Protein AF-A0A5B8UD36-F1 (afdb_monomer_lite)

pLDDT: mean 82.66, std 18.9, range [37.44, 98.62]

Sequence (168 aa):
MKKTTILGLLILIFFSSCKKNSTLDFATSDAAKPAVPVTVSNLYAMTNGVPTVQTSLSGGGVISITLQIPAGSGRTIKQITKVALASNTTSYTVVQNSTAAYNATPINGSGTSVTFTTSLAEFTAKTGIAVTTSGTATSFLSRYFYFLITLDNGEQVIAVPVRVYVNA

Structure (mmCIF, N/CA/C/O backbone):
data_AF-A0A5B8UD36-F1
#
_entry.id   AF-A0A5B8UD36-F1
#
loop_
_atom_site.group_PDB
_atom_site.id
_atom_site.type_symbol
_atom_site.label_atom_id
_atom_site.label_alt_id
_atom_site.label_comp_id
_atom_site.label_asym_id
_atom_site.label_entity_id
_atom_site.label_seq_id
_atom_site.pdbx_PDB_ins_code
_atom_site.Cartn_x
_atom_site.Cartn_y
_atom_site.Cartn_z
_atom_site.occupancy
_atom_site.B_iso_or_equiv
_atom_site.auth_seq_id
_atom_site.auth_comp_id
_atom_site.auth_asym_id
_atom_site.auth_atom_id
_atom_site.pdbx_PDB_model_num
ATOM 1 N N . MET A 1 1 ? 32.620 -4.147 79.449 1.00 38.62 1 MET A N 1
ATOM 2 C CA . MET A 1 1 ? 31.631 -4.762 78.535 1.00 38.62 1 MET A CA 1
ATOM 3 C C . MET A 1 1 ? 30.916 -3.646 77.779 1.00 38.62 1 MET A C 1
ATOM 5 O O . MET A 1 1 ? 30.156 -2.908 78.391 1.00 38.62 1 MET A O 1
ATOM 9 N N . LYS A 1 2 ? 31.249 -3.437 76.499 1.00 37.44 2 LYS A N 1
ATOM 10 C CA . LYS A 1 2 ? 30.685 -2.373 75.648 1.00 37.44 2 LYS A CA 1
ATOM 11 C C . LYS A 1 2 ? 29.478 -2.944 74.893 1.00 37.44 2 LYS A C 1
ATOM 13 O O . LYS A 1 2 ? 29.626 -3.961 74.224 1.00 37.44 2 LYS A O 1
ATOM 18 N N . LYS A 1 3 ? 28.298 -2.338 75.052 1.00 45.53 3 LYS A N 1
ATOM 19 C CA . LYS A 1 3 ? 27.061 -2.728 74.357 1.00 45.53 3 LYS A CA 1
ATOM 20 C C . LYS A 1 3 ? 26.934 -1.897 73.079 1.00 45.53 3 LYS A C 1
ATOM 22 O O . LYS A 1 3 ? 26.823 -0.678 73.159 1.00 45.53 3 LYS A O 1
ATOM 27 N N . THR A 1 4 ? 26.986 -2.557 71.928 1.00 51.16 4 THR A N 1
ATOM 28 C CA . THR A 1 4 ? 26.781 -1.953 70.606 1.00 51.16 4 THR A CA 1
ATOM 29 C C . THR A 1 4 ? 25.311 -2.123 70.234 1.00 51.16 4 THR A C 1
ATOM 31 O O . THR A 1 4 ? 24.860 -3.250 70.041 1.00 51.16 4 THR A O 1
ATOM 34 N N . THR A 1 5 ? 24.554 -1.028 70.167 1.00 56.59 5 THR A N 1
ATOM 35 C CA . THR A 1 5 ? 23.150 -1.045 69.733 1.00 56.59 5 THR A CA 1
ATOM 36 C C . THR A 1 5 ? 23.078 -0.681 68.252 1.00 56.59 5 THR A C 1
ATOM 38 O O . THR A 1 5 ? 23.470 0.413 67.857 1.00 56.59 5 THR A O 1
ATOM 41 N N . ILE A 1 6 ? 22.589 -1.625 67.448 1.00 63.94 6 ILE A N 1
ATOM 42 C CA . ILE A 1 6 ? 22.223 -1.483 66.034 1.00 63.94 6 ILE A CA 1
ATOM 43 C C . ILE A 1 6 ? 20.801 -0.908 65.964 1.00 63.94 6 ILE A C 1
ATOM 45 O O . ILE A 1 6 ? 19.883 -1.518 66.506 1.00 63.94 6 ILE A O 1
ATOM 49 N N . LEU A 1 7 ? 20.614 0.233 65.296 1.00 53.56 7 LEU A N 1
ATOM 50 C CA . LEU A 1 7 ? 19.321 0.791 64.859 1.00 53.56 7 LEU A CA 1
ATOM 51 C C . LEU A 1 7 ? 19.645 1.956 63.903 1.00 53.56 7 LEU A C 1
ATOM 53 O O . LEU A 1 7 ? 20.468 2.789 64.251 1.00 53.56 7 LEU A O 1
ATOM 57 N N . GLY A 1 8 ? 19.128 2.131 62.696 1.00 54.66 8 GLY A N 1
ATOM 58 C CA . GLY A 1 8 ? 18.118 1.464 61.895 1.00 54.66 8 GLY A CA 1
ATOM 59 C C . GLY A 1 8 ? 18.195 2.119 60.506 1.00 54.66 8 GLY A C 1
ATOM 60 O O . GLY A 1 8 ? 18.421 3.322 60.383 1.00 54.66 8 GLY A O 1
ATOM 61 N N . LEU A 1 9 ? 18.097 1.296 59.469 1.00 56.53 9 LEU A N 1
ATOM 62 C CA . LEU A 1 9 ? 18.219 1.635 58.053 1.00 56.53 9 LEU A CA 1
ATOM 63 C C . LEU A 1 9 ? 16.986 2.430 57.578 1.00 56.53 9 LEU A C 1
ATOM 65 O O . LEU A 1 9 ? 15.883 1.888 57.576 1.00 56.53 9 LEU A O 1
ATOM 69 N N . LEU A 1 10 ? 17.167 3.688 57.156 1.00 56.09 10 LEU A N 1
ATOM 70 C CA . LEU A 1 10 ? 16.112 4.515 56.554 1.00 56.09 10 LEU A CA 1
ATOM 71 C C . LEU A 1 10 ? 16.313 4.587 55.031 1.00 56.09 10 LEU A C 1
ATOM 73 O O . LEU A 1 10 ? 17.181 5.298 54.532 1.00 56.09 10 LEU A O 1
ATOM 77 N N . ILE A 1 11 ? 15.513 3.808 54.304 1.00 56.41 11 ILE A N 1
ATOM 78 C CA . ILE A 1 11 ? 15.446 3.778 52.838 1.00 56.41 11 ILE A CA 1
ATOM 79 C C . ILE A 1 11 ? 14.452 4.854 52.376 1.00 56.41 11 ILE A C 1
ATOM 81 O O . ILE A 1 11 ? 13.263 4.768 52.674 1.00 56.41 11 ILE A O 1
ATOM 85 N N . LEU A 1 12 ? 14.931 5.853 51.629 1.00 54.31 12 LEU A N 1
ATOM 86 C CA . LEU A 1 12 ? 14.108 6.851 50.936 1.00 54.31 12 LEU A CA 1
ATOM 87 C C . LEU A 1 12 ? 14.010 6.479 49.454 1.00 54.31 12 LEU A C 1
ATOM 89 O O . LEU A 1 12 ? 14.961 6.649 48.693 1.00 54.31 12 LEU A O 1
ATOM 93 N N . ILE A 1 13 ? 12.852 5.960 49.048 1.00 55.78 13 ILE A N 1
ATOM 94 C CA . ILE A 1 13 ? 12.543 5.624 47.656 1.00 55.78 13 ILE A CA 1
ATOM 95 C C . ILE A 1 13 ? 11.843 6.833 47.028 1.00 55.78 13 ILE A C 1
ATOM 97 O O . ILE A 1 13 ? 10.660 7.072 47.264 1.00 55.78 13 ILE A O 1
ATOM 101 N N . PHE A 1 14 ? 12.570 7.615 46.233 1.00 55.75 14 PHE A N 1
ATOM 102 C CA . PHE A 1 14 ? 11.978 8.647 45.385 1.00 55.75 14 PHE A CA 1
ATOM 103 C C . PHE A 1 14 ? 11.477 7.998 44.091 1.00 55.75 14 PHE A C 1
ATOM 105 O O . PHE A 1 14 ? 12.256 7.726 43.178 1.00 55.75 14 PHE A O 1
ATOM 112 N N . PHE A 1 15 ? 10.168 7.765 43.988 1.00 48.88 15 PHE A N 1
ATOM 113 C CA . PHE A 1 15 ? 9.532 7.480 42.703 1.00 48.88 15 PHE A CA 1
ATOM 114 C C . PHE A 1 15 ? 9.457 8.778 41.889 1.00 48.88 15 PHE A C 1
ATOM 116 O O . PHE A 1 15 ? 8.491 9.535 41.977 1.00 48.88 15 PHE A O 1
ATOM 123 N N . SER A 1 16 ? 10.486 9.040 41.081 1.00 50.03 16 SER A N 1
ATOM 124 C CA . SER A 1 16 ? 10.360 9.973 39.961 1.00 50.03 16 SER A CA 1
ATOM 125 C C . SER A 1 16 ? 9.385 9.372 38.952 1.00 50.03 16 SER A C 1
ATOM 127 O O . SER A 1 16 ? 9.725 8.467 38.193 1.00 50.03 16 SER A O 1
ATOM 129 N N . SER A 1 17 ? 8.147 9.862 38.974 1.00 45.59 17 SER A N 1
ATOM 130 C CA . SER A 1 17 ? 7.154 9.620 37.932 1.00 45.59 17 SER A CA 1
ATOM 131 C C . SER A 1 17 ? 7.620 10.319 36.656 1.00 45.59 17 SER A C 1
ATOM 133 O O . SER A 1 17 ? 7.310 11.485 36.400 1.00 45.59 17 SER A O 1
ATOM 135 N N . CYS A 1 18 ? 8.429 9.617 35.863 1.00 52.72 18 CYS A N 1
ATOM 136 C CA . CYS A 1 18 ? 8.670 9.994 34.482 1.00 52.72 18 CYS A CA 1
ATOM 137 C C . CYS A 1 18 ? 7.327 9.927 33.752 1.00 52.72 18 CYS A C 1
ATOM 139 O O . CYS A 1 18 ? 6.839 8.844 33.424 1.00 52.72 18 CYS A O 1
ATOM 141 N N . LYS A 1 19 ? 6.727 11.092 33.489 1.00 45.44 19 LYS A N 1
ATOM 142 C CA . LYS A 1 19 ? 5.666 11.218 32.490 1.00 45.44 19 LYS A CA 1
ATOM 143 C C . LYS A 1 19 ? 6.232 10.676 31.179 1.00 45.44 19 LYS A C 1
ATOM 145 O O . LYS A 1 19 ? 7.117 11.293 30.590 1.00 45.44 19 LYS A O 1
ATOM 150 N N . LYS A 1 20 ? 5.769 9.497 30.753 1.00 38.59 20 LYS A N 1
ATOM 151 C CA . LYS A 1 20 ? 6.129 8.937 29.452 1.00 38.59 20 LYS A CA 1
ATOM 152 C C . LYS A 1 20 ? 5.546 9.874 28.399 1.00 38.59 20 LYS A C 1
ATOM 154 O O . LYS A 1 20 ? 4.331 9.968 28.246 1.00 38.59 20 LYS A O 1
ATOM 159 N N . ASN A 1 21 ? 6.435 10.626 27.762 1.00 40.25 21 ASN A N 1
ATOM 160 C CA . ASN A 1 21 ? 6.119 11.512 26.661 1.00 40.25 21 ASN A CA 1
ATOM 161 C C . ASN A 1 21 ? 5.443 10.681 25.562 1.00 40.25 21 ASN A C 1
ATOM 163 O O . ASN A 1 21 ? 5.974 9.653 25.139 1.00 40.25 21 ASN A O 1
ATOM 167 N N . SER A 1 22 ? 4.240 11.081 25.164 1.00 43.09 22 SER A N 1
ATOM 168 C CA . SER A 1 22 ? 3.398 10.404 24.179 1.00 43.09 22 SER A CA 1
ATOM 169 C C . SER A 1 22 ? 3.874 10.704 22.760 1.00 43.09 22 SER A C 1
ATOM 171 O O . SER A 1 22 ? 3.130 11.232 21.935 1.00 43.09 22 SER A O 1
ATOM 173 N N . THR A 1 23 ? 5.123 10.364 22.477 1.00 42.09 23 THR A N 1
ATOM 174 C CA . THR A 1 23 ? 5.680 10.403 21.129 1.00 42.09 23 THR A CA 1
ATOM 175 C C . THR A 1 23 ? 6.193 9.010 20.823 1.00 42.09 23 THR A C 1
ATOM 177 O O . THR A 1 23 ? 7.374 8.733 20.951 1.00 42.09 23 THR A O 1
ATOM 180 N N . LEU A 1 24 ? 5.231 8.123 20.544 1.00 48.06 24 LEU A N 1
ATOM 181 C CA . LEU A 1 24 ? 5.341 6.883 19.769 1.00 48.06 24 LEU A CA 1
ATOM 182 C C . LEU A 1 24 ? 6.783 6.416 19.500 1.00 48.06 24 LEU A C 1
ATOM 184 O O . LEU A 1 24 ? 7.299 6.530 18.389 1.00 48.06 24 LEU A O 1
ATOM 188 N N . ASP A 1 25 ? 7.413 5.881 20.544 1.00 39.31 25 ASP A N 1
ATOM 189 C CA . ASP A 1 25 ? 8.773 5.359 20.503 1.00 39.31 25 ASP A CA 1
ATOM 190 C C . ASP A 1 25 ? 8.704 3.881 20.101 1.00 39.31 25 ASP A C 1
ATOM 192 O O . ASP A 1 25 ? 8.606 2.967 20.925 1.00 39.31 25 ASP A O 1
ATOM 196 N N . PHE A 1 26 ? 8.630 3.647 18.793 1.00 55.16 26 PHE A N 1
ATOM 197 C CA . PHE A 1 26 ? 8.621 2.310 18.208 1.00 55.16 26 PHE A CA 1
ATOM 198 C C . PHE A 1 26 ? 10.056 1.804 18.037 1.00 55.16 26 PHE A C 1
ATOM 200 O O . PHE A 1 26 ? 10.563 1.680 16.923 1.00 55.16 26 PHE A O 1
ATOM 207 N N . ALA A 1 27 ? 10.702 1.481 19.157 1.00 45.62 27 ALA A N 1
ATOM 208 C CA . ALA A 1 27 ? 11.918 0.680 19.180 1.00 45.62 27 ALA A CA 1
ATOM 209 C C . ALA A 1 27 ? 11.864 -0.333 20.341 1.00 45.62 27 ALA A C 1
ATOM 211 O O . ALA A 1 27 ? 11.925 0.004 21.521 1.00 45.62 27 ALA A O 1
ATOM 212 N N . THR A 1 28 ? 11.734 -1.612 19.976 1.00 45.16 28 THR A N 1
ATOM 213 C CA . THR A 1 28 ? 12.176 -2.787 20.757 1.00 45.16 28 THR A CA 1
ATOM 214 C C . THR A 1 28 ? 11.559 -3.061 22.138 1.00 45.16 28 THR A C 1
ATOM 216 O O . THR A 1 28 ? 12.216 -3.644 22.995 1.00 45.16 28 THR A O 1
ATOM 219 N N . SER A 1 29 ? 10.281 -2.756 22.368 1.00 40.91 29 SER A N 1
ATOM 220 C CA . SER A 1 29 ? 9.527 -3.394 23.463 1.00 40.91 29 SER A CA 1
ATOM 221 C C . SER A 1 29 ? 8.085 -3.658 23.034 1.00 40.91 29 SER A C 1
ATOM 223 O O . SER A 1 29 ? 7.504 -2.855 22.307 1.00 40.91 29 SER A O 1
ATOM 225 N N . ASP A 1 30 ? 7.491 -4.777 23.461 1.00 41.56 30 ASP A N 1
ATOM 226 C CA . ASP A 1 30 ? 6.111 -5.187 23.125 1.00 41.56 30 ASP A CA 1
ATOM 227 C C . ASP A 1 30 ? 5.029 -4.127 23.439 1.00 41.56 30 ASP A C 1
ATOM 229 O O . ASP A 1 30 ? 3.893 -4.249 22.989 1.00 41.56 30 ASP A O 1
ATOM 233 N N . ALA A 1 31 ? 5.384 -3.048 24.143 1.00 42.12 31 ALA A N 1
ATOM 234 C CA . ALA A 1 31 ? 4.553 -1.871 24.388 1.00 42.12 31 ALA A CA 1
ATOM 235 C C . ALA A 1 31 ? 4.299 -0.996 23.143 1.00 42.12 31 ALA A C 1
ATOM 237 O O . ALA A 1 31 ? 3.455 -0.105 23.190 1.00 42.12 31 ALA A O 1
ATOM 238 N N . ALA A 1 32 ? 5.024 -1.225 22.049 1.00 52.44 32 ALA A N 1
ATOM 239 C CA . ALA A 1 32 ? 4.920 -0.456 20.816 1.00 52.44 32 ALA A CA 1
ATOM 240 C C . ALA A 1 32 ? 4.458 -1.351 19.654 1.00 52.44 32 ALA A C 1
ATOM 242 O O . ALA A 1 32 ? 4.988 -1.297 18.553 1.00 52.44 32 ALA A O 1
ATOM 243 N N . LYS A 1 33 ? 3.492 -2.243 19.869 1.00 59.44 33 LYS A N 1
ATOM 244 C CA . LYS A 1 33 ? 2.760 -2.858 18.751 1.00 59.44 33 LYS A CA 1
ATOM 245 C C . LYS A 1 33 ? 1.419 -2.141 18.633 1.00 59.44 33 LYS A C 1
ATOM 247 O O . LYS A 1 33 ? 0.776 -1.939 19.662 1.00 59.44 33 LYS A O 1
ATOM 252 N N . PRO A 1 34 ? 1.002 -1.707 17.430 1.00 67.31 34 PRO A N 1
ATOM 253 C CA . PRO A 1 34 ? -0.321 -1.121 17.274 1.00 67.31 34 PRO A CA 1
ATOM 254 C C . PRO A 1 34 ? -1.369 -2.120 17.772 1.00 67.31 34 PRO A C 1
ATOM 256 O O . PRO A 1 34 ? -1.269 -3.314 17.484 1.00 67.31 34 PRO A O 1
ATOM 259 N N . ALA A 1 35 ? -2.356 -1.632 18.528 1.00 80.19 35 ALA A N 1
ATOM 260 C CA . ALA A 1 35 ? -3.398 -2.477 19.114 1.00 80.19 35 ALA A CA 1
ATOM 261 C C . ALA A 1 35 ? -4.156 -3.272 18.038 1.00 80.19 35 ALA A C 1
ATOM 263 O O . ALA A 1 35 ? -4.580 -4.403 18.269 1.00 80.19 35 ALA A O 1
ATOM 264 N N . VAL A 1 36 ? -4.267 -2.694 16.839 1.00 87.62 36 VAL A N 1
ATOM 265 C CA . VAL A 1 36 ? -4.776 -3.362 15.645 1.00 87.62 36 VAL A CA 1
ATOM 266 C C . VAL A 1 36 ? -3.631 -3.551 14.647 1.00 87.62 36 VAL A C 1
ATOM 268 O O . VAL A 1 36 ? -3.194 -2.573 14.032 1.00 87.62 36 VAL A O 1
ATOM 271 N N . PRO A 1 37 ? -3.127 -4.784 14.453 1.00 91.00 37 PRO A N 1
ATOM 272 C CA . PRO A 1 37 ? -2.105 -5.045 13.452 1.00 91.00 37 PRO A CA 1
ATOM 273 C C . PRO A 1 37 ? -2.690 -4.908 12.044 1.00 91.00 37 PRO A C 1
ATOM 275 O O . PRO A 1 37 ? -3.784 -5.395 11.761 1.00 91.00 37 PRO A O 1
ATOM 278 N N . VAL A 1 38 ? -1.926 -4.288 11.147 1.00 93.88 38 VAL A N 1
ATOM 279 C CA . VAL A 1 38 ? -2.244 -4.192 9.717 1.00 93.88 38 VAL A CA 1
ATOM 280 C C . VAL A 1 38 ? -1.356 -5.163 8.949 1.00 93.88 38 VAL A C 1
ATOM 282 O O . VAL A 1 38 ? -0.139 -5.187 9.138 1.00 93.88 38 VAL A O 1
ATOM 285 N N . THR A 1 39 ? -1.963 -5.939 8.058 1.00 95.06 39 THR A N 1
ATOM 286 C CA . THR A 1 39 ? -1.304 -6.943 7.212 1.00 95.06 39 THR A CA 1
ATOM 287 C C . THR A 1 39 ? -1.558 -6.665 5.732 1.00 95.06 39 THR A C 1
ATOM 289 O O . THR A 1 39 ? -2.423 -5.859 5.395 1.00 95.06 39 THR A O 1
ATOM 292 N N . VAL A 1 40 ? -0.801 -7.319 4.848 1.00 97.31 40 VAL A N 1
ATOM 293 C CA . VAL A 1 40 ? -1.011 -7.274 3.392 1.00 97.31 40 VAL A CA 1
ATOM 294 C C . VAL A 1 40 ? -1.721 -8.556 2.974 1.00 97.31 40 VAL A C 1
ATOM 296 O O . VAL A 1 40 ? -1.176 -9.638 3.185 1.00 97.31 40 VAL A O 1
ATOM 299 N N . SER A 1 41 ? -2.922 -8.453 2.405 1.00 96.75 41 SER A N 1
ATOM 300 C CA . SER A 1 41 ? -3.743 -9.631 2.082 1.00 96.75 41 SER A CA 1
ATOM 301 C C . SER A 1 41 ? -3.461 -10.205 0.693 1.00 96.75 41 SER A C 1
ATOM 303 O O . SER A 1 41 ? -3.549 -11.415 0.504 1.00 96.75 41 SER A O 1
ATOM 305 N N . ASN A 1 42 ? -3.044 -9.377 -0.268 1.00 96.50 42 ASN A N 1
ATOM 306 C CA . ASN A 1 42 ? -2.619 -9.809 -1.602 1.00 96.50 42 ASN A CA 1
ATOM 307 C C . ASN A 1 42 ? -1.111 -10.121 -1.652 1.00 96.50 42 ASN A C 1
ATOM 309 O O . ASN A 1 42 ? -0.380 -9.675 -2.540 1.00 96.50 42 ASN A O 1
ATOM 313 N N . LEU A 1 43 ? -0.640 -10.858 -0.647 1.00 96.19 43 LEU A N 1
ATOM 314 C CA . LEU A 1 43 ? 0.765 -11.193 -0.466 1.00 96.19 43 LEU A CA 1
ATOM 315 C C . LEU A 1 43 ? 1.256 -12.125 -1.583 1.00 96.19 43 LEU A C 1
ATOM 317 O O . LEU A 1 43 ? 0.721 -13.214 -1.769 1.00 96.19 43 LEU A O 1
ATOM 321 N N . TYR A 1 44 ? 2.320 -11.718 -2.274 1.00 95.06 44 TYR A N 1
ATOM 322 C CA . TYR A 1 44 ? 3.057 -12.577 -3.199 1.00 95.06 44 TYR A CA 1
ATOM 323 C C . TYR A 1 44 ? 4.135 -13.386 -2.463 1.00 95.06 44 TYR A C 1
ATOM 325 O O . TYR A 1 44 ? 4.221 -14.599 -2.621 1.00 95.06 44 TYR A O 1
ATOM 333 N N . ALA A 1 45 ? 4.949 -12.723 -1.632 1.00 94.81 45 ALA A N 1
ATOM 334 C CA . ALA A 1 45 ? 6.013 -13.368 -0.859 1.00 94.81 45 ALA A CA 1
ATOM 335 C C . ALA A 1 45 ? 6.450 -12.523 0.349 1.00 94.81 45 ALA A C 1
ATOM 337 O O . ALA A 1 45 ? 6.204 -11.319 0.404 1.00 94.81 45 ALA A O 1
ATOM 338 N N . MET A 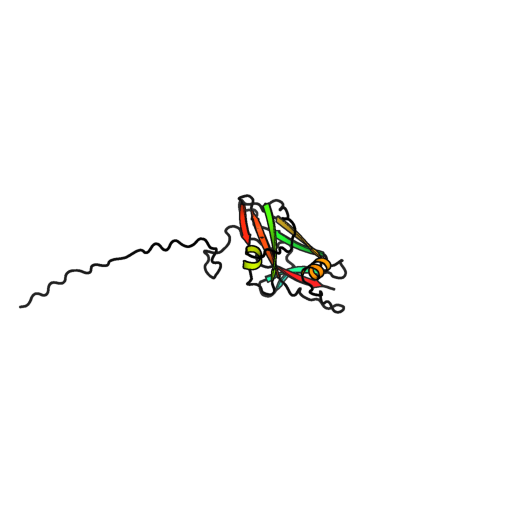1 46 ? 7.175 -13.135 1.288 1.00 94.94 46 MET A N 1
ATOM 339 C CA . MET A 1 46 ? 7.934 -12.422 2.324 1.00 94.94 46 MET A CA 1
ATOM 340 C C . MET A 1 46 ? 9.408 -12.348 1.913 1.00 94.94 46 MET A C 1
ATOM 342 O O . MET A 1 46 ? 10.159 -13.303 2.099 1.00 94.94 46 MET A O 1
ATOM 346 N N . THR A 1 47 ? 9.844 -11.215 1.364 1.00 90.56 47 THR A N 1
ATOM 347 C CA . THR A 1 47 ? 11.234 -11.029 0.916 1.00 90.56 47 THR A CA 1
ATOM 348 C C . THR A 1 47 ? 12.037 -10.375 2.030 1.00 90.56 47 THR A C 1
ATOM 350 O O . THR A 1 47 ? 11.797 -9.212 2.350 1.00 90.56 47 THR A O 1
ATOM 353 N N . ASN A 1 48 ? 12.989 -11.097 2.629 1.00 88.06 48 ASN A N 1
ATOM 354 C CA . ASN A 1 48 ? 13.787 -10.618 3.770 1.00 88.06 48 ASN A CA 1
ATOM 355 C C . ASN A 1 48 ? 12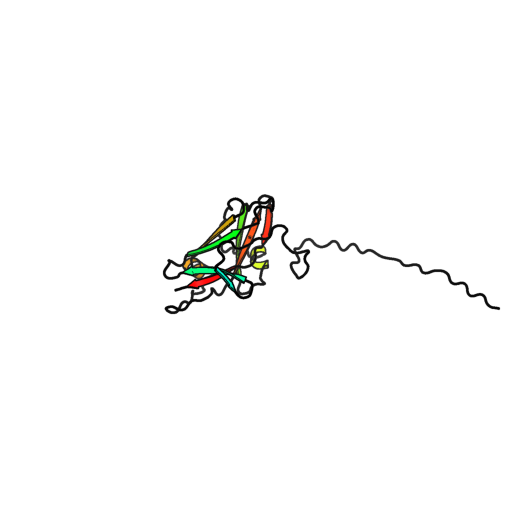.919 -10.109 4.940 1.00 88.06 48 ASN A C 1
ATOM 357 O O . ASN A 1 48 ? 13.209 -9.076 5.538 1.00 88.06 48 ASN A O 1
ATOM 361 N N . GLY A 1 49 ? 11.814 -10.805 5.229 1.00 89.12 49 GLY A N 1
ATOM 362 C CA . GLY A 1 49 ? 10.877 -10.417 6.289 1.00 89.12 49 GLY A CA 1
ATOM 363 C C . GLY A 1 49 ? 9.948 -9.248 5.939 1.00 89.12 49 GLY A C 1
ATOM 364 O O . GLY A 1 49 ? 9.205 -8.796 6.806 1.00 89.12 49 GLY A O 1
ATOM 365 N N . VAL A 1 50 ? 9.949 -8.771 4.688 1.00 93.38 50 VAL A N 1
ATOM 366 C CA . VAL A 1 50 ? 9.085 -7.678 4.215 1.00 93.38 50 VAL A CA 1
ATOM 367 C C . VAL A 1 50 ? 7.984 -8.231 3.304 1.00 93.38 50 VAL A C 1
ATOM 369 O O . VAL A 1 50 ? 8.304 -8.946 2.343 1.00 93.38 50 VAL A O 1
ATOM 372 N N . PRO A 1 51 ? 6.702 -7.897 3.540 1.00 96.75 51 PRO A N 1
ATOM 373 C CA . PRO A 1 51 ? 5.628 -8.310 2.650 1.00 96.75 51 PRO A CA 1
ATOM 374 C C . PRO A 1 51 ? 5.836 -7.718 1.259 1.00 96.75 51 PRO A C 1
ATOM 376 O O . PRO A 1 51 ? 6.104 -6.528 1.086 1.00 96.75 51 PRO A O 1
ATOM 379 N N . THR A 1 52 ? 5.744 -8.581 0.260 1.00 97.12 52 THR A N 1
ATOM 380 C CA . THR A 1 52 ? 5.971 -8.258 -1.144 1.00 97.12 52 THR A CA 1
ATOM 381 C C . THR A 1 52 ? 4.694 -8.522 -1.922 1.00 97.12 52 THR A C 1
ATOM 383 O O . THR A 1 52 ? 4.121 -9.602 -1.792 1.00 97.12 52 THR A O 1
ATOM 386 N N . VAL A 1 53 ? 4.279 -7.564 -2.746 1.00 97.62 53 VAL A N 1
ATOM 387 C CA . VAL A 1 53 ? 3.239 -7.744 -3.770 1.00 97.62 53 VAL A CA 1
ATOM 388 C C . VAL A 1 53 ? 3.878 -7.829 -5.153 1.00 97.62 53 VAL A C 1
ATOM 390 O O . VAL A 1 53 ? 5.019 -7.396 -5.340 1.00 97.62 53 VAL A O 1
ATOM 393 N N . GLN A 1 54 ? 3.144 -8.356 -6.127 1.00 95.56 54 GLN A N 1
ATOM 394 C CA . GLN A 1 54 ? 3.608 -8.490 -7.504 1.00 95.56 54 GLN A CA 1
ATOM 395 C C . GLN A 1 54 ? 2.851 -7.554 -8.453 1.00 95.56 54 GLN A C 1
ATOM 397 O O . GLN A 1 54 ? 1.653 -7.325 -8.299 1.00 95.56 54 GLN A O 1
ATOM 402 N N . THR A 1 55 ? 3.560 -7.042 -9.456 1.00 94.81 55 THR A N 1
ATOM 403 C CA . THR A 1 55 ? 3.009 -6.371 -10.639 1.00 94.81 55 THR A CA 1
ATOM 404 C C . THR A 1 55 ? 3.739 -6.854 -11.890 1.00 94.81 55 THR A C 1
ATOM 406 O O . THR A 1 55 ? 4.893 -7.268 -11.798 1.00 94.81 55 THR A O 1
ATOM 409 N N . SER A 1 56 ? 3.091 -6.763 -13.051 1.00 91.06 56 SER A N 1
ATOM 410 C CA . SER A 1 56 ? 3.648 -7.170 -14.342 1.00 91.06 56 SER A CA 1
ATOM 411 C C . SER A 1 56 ? 3.802 -5.978 -15.274 1.00 91.06 56 SER A C 1
ATOM 413 O O . SER A 1 56 ? 2.860 -5.199 -15.440 1.00 91.06 56 SER A O 1
ATOM 415 N N . LEU A 1 57 ? 4.962 -5.865 -15.921 1.00 87.88 57 LEU A N 1
ATOM 416 C CA . LEU A 1 57 ? 5.202 -4.865 -16.954 1.00 87.88 57 LEU A CA 1
ATOM 417 C C . LEU A 1 57 ? 4.332 -5.127 -18.192 1.00 87.88 57 LEU A C 1
ATOM 419 O O . LEU A 1 57 ? 3.621 -4.222 -18.631 1.00 87.88 57 LEU A O 1
ATOM 423 N N . SER A 1 58 ? 4.332 -6.359 -18.713 1.00 86.25 58 SER A N 1
ATOM 424 C CA . SER A 1 58 ? 3.471 -6.766 -19.836 1.00 86.25 58 SER A CA 1
ATOM 425 C C . SER A 1 58 ? 1.974 -6.667 -19.519 1.00 86.25 58 SER A C 1
ATOM 427 O O . SER A 1 58 ? 1.175 -6.380 -20.408 1.00 86.25 58 SER A O 1
ATOM 429 N N . GLY A 1 59 ? 1.595 -6.814 -18.248 1.00 84.62 59 GLY A N 1
ATOM 430 C CA . GLY A 1 59 ? 0.230 -6.616 -17.751 1.00 84.62 59 GLY A CA 1
ATOM 431 C C . GLY A 1 59 ? -0.196 -5.154 -17.547 1.00 84.62 59 GLY A C 1
ATOM 432 O O . GLY A 1 59 ? -1.207 -4.909 -16.892 1.00 84.62 59 GLY A O 1
ATOM 433 N N . GLY A 1 60 ? 0.563 -4.173 -18.047 1.00 86.50 60 GLY A N 1
ATOM 434 C CA . GLY A 1 60 ? 0.230 -2.745 -17.944 1.00 86.50 60 GLY A CA 1
ATOM 435 C C . GLY A 1 60 ? 0.764 -2.041 -16.691 1.00 86.50 60 GLY A C 1
ATOM 436 O O . GLY A 1 60 ? 0.484 -0.861 -16.484 1.00 86.50 60 GLY A O 1
ATOM 437 N N . GLY A 1 61 ? 1.546 -2.728 -15.854 1.00 92.38 61 GLY A N 1
ATOM 438 C CA . GLY A 1 61 ? 2.291 -2.118 -14.751 1.00 92.38 61 GLY A CA 1
ATOM 439 C C . GLY A 1 61 ? 1.434 -1.593 -13.602 1.00 92.38 61 GLY A C 1
ATOM 440 O O . GLY A 1 61 ? 1.869 -0.687 -12.891 1.00 92.38 61 GLY A O 1
ATOM 441 N N . VAL A 1 62 ? 0.216 -2.107 -13.423 1.00 96.75 62 VAL A N 1
ATOM 442 C CA . VAL A 1 62 ? -0.657 -1.721 -12.305 1.00 96.75 62 VAL A CA 1
ATOM 443 C C . VAL A 1 62 ? -0.144 -2.347 -11.011 1.00 96.75 62 VAL A C 1
ATOM 445 O O . VAL A 1 62 ? 0.038 -3.561 -10.919 1.00 96.75 62 VAL A O 1
ATOM 448 N N . ILE A 1 63 ? 0.072 -1.519 -9.995 1.00 97.81 63 ILE A N 1
ATOM 449 C CA . ILE A 1 63 ? 0.473 -1.940 -8.653 1.00 97.81 63 ILE A CA 1
ATOM 450 C C . ILE A 1 63 ? -0.759 -1.864 -7.760 1.00 97.81 63 ILE A C 1
ATOM 452 O O . ILE A 1 63 ? -1.347 -0.793 -7.611 1.00 97.81 63 ILE A O 1
ATOM 456 N N . SER A 1 64 ? -1.109 -2.984 -7.132 1.00 98.06 64 SER A N 1
ATOM 457 C CA . SER A 1 64 ? -2.181 -3.060 -6.141 1.00 98.06 64 SER A CA 1
ATOM 458 C C . SER A 1 64 ? -1.627 -3.565 -4.813 1.00 98.06 64 SER A C 1
ATOM 460 O O . SER A 1 64 ? -0.924 -4.577 -4.769 1.00 98.06 64 SER A O 1
ATOM 462 N N . ILE A 1 65 ? -1.919 -2.852 -3.728 1.00 98.62 65 ILE A N 1
ATOM 463 C CA . ILE A 1 65 ? -1.544 -3.226 -2.362 1.00 98.62 65 ILE A CA 1
ATOM 464 C C . ILE A 1 65 ? -2.811 -3.199 -1.515 1.00 98.62 65 ILE A C 1
ATOM 466 O O . ILE A 1 65 ? -3.370 -2.128 -1.262 1.00 98.62 65 ILE A O 1
ATOM 470 N N . THR A 1 66 ? -3.254 -4.369 -1.067 1.00 98.44 66 THR A N 1
ATOM 471 C CA . THR A 1 66 ? -4.434 -4.515 -0.215 1.00 98.44 66 THR A CA 1
ATOM 472 C C . THR A 1 66 ? -4.000 -4.700 1.230 1.00 98.44 66 THR A C 1
ATOM 474 O O . THR A 1 66 ? -3.350 -5.684 1.586 1.00 98.44 66 THR A O 1
ATOM 477 N N . LEU A 1 67 ? -4.361 -3.730 2.064 1.00 98.12 67 LEU A N 1
ATOM 478 C CA . LEU A 1 67 ? -4.104 -3.718 3.497 1.00 98.12 67 LEU A CA 1
ATOM 479 C C . LEU A 1 67 ? -5.345 -4.215 4.233 1.00 98.12 67 LEU A C 1
ATOM 481 O O . LEU A 1 67 ? -6.464 -3.830 3.893 1.00 98.12 67 LEU A O 1
ATOM 485 N N . GLN A 1 68 ? -5.145 -5.036 5.258 1.00 97.25 68 GLN A N 1
ATOM 486 C CA . GLN A 1 68 ? -6.226 -5.645 6.022 1.00 97.25 68 GLN A CA 1
ATOM 487 C C . GLN A 1 68 ? -5.922 -5.669 7.520 1.00 97.25 68 GLN A C 1
ATOM 489 O O . GLN A 1 68 ? -4.793 -5.950 7.934 1.00 97.25 68 GLN A O 1
ATOM 494 N N . ILE A 1 69 ? -6.955 -5.427 8.327 1.00 96.12 69 ILE A N 1
ATOM 495 C CA . ILE A 1 69 ? -6.950 -5.652 9.778 1.00 96.12 69 ILE A CA 1
ATOM 496 C C . ILE A 1 69 ? -7.779 -6.899 10.139 1.00 96.12 69 ILE A C 1
ATOM 498 O O . ILE A 1 69 ? -8.683 -7.276 9.386 1.00 96.12 69 ILE A O 1
ATOM 502 N N . PRO A 1 70 ? -7.516 -7.563 11.281 1.00 95.12 70 PRO A N 1
ATOM 503 C CA . PRO A 1 70 ? -8.286 -8.732 11.699 1.00 95.12 70 PRO A CA 1
ATOM 504 C C . PRO A 1 70 ? -9.782 -8.425 11.848 1.00 95.12 70 PRO A C 1
ATOM 506 O O . PRO A 1 70 ? -10.155 -7.430 12.471 1.00 95.12 70 PRO A O 1
ATOM 509 N N . ALA A 1 71 ? -10.645 -9.322 11.360 1.00 91.50 71 ALA A N 1
ATOM 510 C CA . ALA A 1 71 ? -12.101 -9.192 11.497 1.00 91.50 71 ALA A CA 1
ATOM 511 C C . ALA A 1 71 ? -12.562 -9.123 12.966 1.00 91.50 71 ALA A C 1
ATOM 513 O O . ALA A 1 71 ? -13.494 -8.397 13.292 1.00 91.50 71 ALA A O 1
ATOM 514 N N . GLY A 1 72 ? -11.864 -9.825 13.865 1.00 91.44 72 GLY A N 1
ATOM 515 C CA . GLY A 1 72 ? -12.125 -9.813 15.308 1.00 91.44 72 GLY A CA 1
ATOM 516 C C . GLY A 1 72 ? -11.531 -8.622 16.070 1.00 91.44 72 GLY A C 1
ATOM 517 O O . GLY A 1 72 ? -11.598 -8.612 17.293 1.00 91.44 72 GLY A O 1
ATOM 518 N N . SER A 1 73 ? -10.933 -7.634 15.392 1.00 91.94 73 SER A N 1
ATOM 519 C CA . SER A 1 73 ? -10.323 -6.471 16.062 1.00 91.94 73 SER A CA 1
ATOM 520 C C . SER A 1 73 ? -11.341 -5.499 16.671 1.00 91.94 73 SER A C 1
ATOM 522 O O . SER A 1 73 ? -10.963 -4.632 17.455 1.00 91.94 73 SER A O 1
ATOM 524 N N . GLY A 1 74 ? -12.620 -5.604 16.288 1.00 93.88 74 GLY A N 1
ATOM 525 C CA . GLY A 1 74 ? -13.659 -4.642 16.669 1.00 93.88 74 GLY A CA 1
ATOM 526 C C . GLY A 1 74 ? -13.489 -3.261 16.022 1.00 93.88 74 GLY A C 1
ATOM 527 O O . GLY A 1 74 ? -14.114 -2.303 16.470 1.00 93.88 74 GLY A O 1
ATOM 528 N N . ARG A 1 75 ? -12.633 -3.148 14.997 1.00 96.00 75 ARG A N 1
ATOM 529 C CA . ARG A 1 75 ? -12.353 -1.915 14.253 1.00 96.00 75 ARG A CA 1
ATOM 530 C C . ARG A 1 75 ? -12.571 -2.115 12.762 1.00 96.00 75 ARG A C 1
ATOM 532 O O . ARG A 1 75 ? -12.442 -3.224 12.243 1.00 96.00 75 ARG A O 1
ATOM 539 N N . THR A 1 76 ? -12.830 -1.013 12.071 1.00 97.56 76 THR A N 1
ATOM 540 C CA . THR A 1 76 ? -12.808 -0.928 10.607 1.00 97.56 76 THR A CA 1
ATOM 541 C C . THR A 1 76 ? -11.769 0.088 10.135 1.00 97.56 76 THR A C 1
ATOM 543 O O . THR A 1 76 ? -11.374 1.001 10.866 1.00 97.56 76 THR A O 1
ATOM 546 N N . ILE A 1 77 ? -11.289 -0.086 8.906 1.00 97.69 77 ILE A N 1
ATOM 547 C CA . ILE A 1 77 ? -10.410 0.871 8.246 1.00 97.69 77 ILE A CA 1
ATOM 548 C C . ILE A 1 77 ? -11.281 1.977 7.660 1.00 97.69 77 ILE A C 1
ATOM 550 O O . ILE A 1 77 ? -12.051 1.742 6.730 1.00 97.69 77 ILE A O 1
ATOM 554 N N . LYS A 1 78 ? -11.114 3.202 8.162 1.00 97.62 78 LYS A N 1
ATOM 555 C CA . LYS A 1 78 ? -11.761 4.376 7.577 1.00 97.62 78 LYS A CA 1
ATOM 556 C C . LYS A 1 78 ? -11.104 4.741 6.252 1.00 97.62 78 LYS A C 1
ATOM 558 O O . LYS A 1 78 ? -11.797 4.922 5.256 1.00 97.62 78 LYS A O 1
ATOM 563 N N . GLN A 1 79 ? -9.775 4.861 6.238 1.00 97.44 79 GLN A N 1
ATOM 564 C CA . GLN A 1 79 ? -9.025 5.274 5.050 1.00 97.44 79 GLN A CA 1
ATOM 565 C C . GLN A 1 79 ? -7.519 5.002 5.165 1.00 97.44 79 GLN A C 1
ATOM 567 O O . GLN A 1 79 ? -6.959 4.978 6.262 1.00 97.44 79 GLN A O 1
ATOM 572 N N . ILE A 1 80 ? -6.838 4.922 4.021 1.00 97.50 80 ILE A N 1
ATOM 573 C CA . ILE A 1 80 ? -5.411 5.241 3.920 1.00 97.50 80 ILE A CA 1
ATOM 574 C C . ILE A 1 80 ? -5.298 6.762 3.881 1.00 97.50 80 ILE A C 1
ATOM 576 O O . ILE A 1 80 ? -5.703 7.406 2.914 1.00 97.50 80 ILE A O 1
ATOM 580 N N . THR A 1 81 ? -4.741 7.337 4.938 1.00 95.56 81 THR A N 1
ATOM 581 C CA . THR A 1 81 ? -4.553 8.784 5.063 1.00 95.56 81 THR A 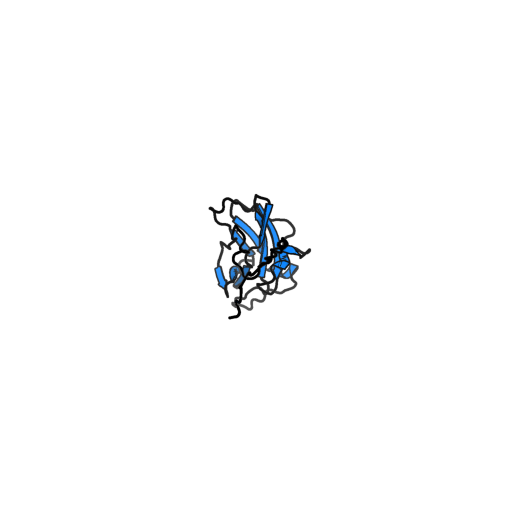CA 1
ATOM 582 C C . THR A 1 81 ? -3.336 9.246 4.279 1.00 95.56 81 THR A C 1
ATOM 584 O O . THR A 1 81 ? -3.398 10.265 3.591 1.00 95.56 81 THR A O 1
ATOM 587 N N . LYS A 1 82 ? -2.235 8.490 4.341 1.00 95.31 82 LYS A N 1
ATOM 588 C CA . LYS A 1 82 ? -1.008 8.836 3.625 1.00 95.31 82 LYS A CA 1
ATOM 589 C C . LYS A 1 82 ? -0.271 7.603 3.127 1.00 95.31 82 LYS A C 1
ATOM 591 O O . LYS A 1 82 ? -0.148 6.613 3.842 1.00 95.31 82 LYS A O 1
ATOM 596 N N . VAL A 1 83 ? 0.274 7.722 1.928 1.00 96.31 83 VAL A N 1
ATOM 597 C CA . VAL A 1 83 ? 1.229 6.811 1.312 1.00 96.31 83 VAL A CA 1
ATOM 598 C C . VAL A 1 83 ? 2.533 7.571 1.131 1.00 96.31 83 VAL A C 1
ATOM 600 O O . VAL A 1 83 ? 2.528 8.714 0.676 1.00 96.31 83 VAL A O 1
ATOM 603 N N . ALA A 1 84 ? 3.653 6.959 1.481 1.00 95.06 84 ALA A N 1
ATOM 604 C CA . ALA A 1 84 ? 4.974 7.528 1.242 1.00 95.06 84 ALA A CA 1
ATOM 605 C C . ALA A 1 84 ? 5.952 6.445 0.787 1.00 95.06 84 ALA A C 1
ATOM 607 O O . ALA A 1 84 ? 5.676 5.250 0.895 1.00 95.06 84 ALA A O 1
ATOM 608 N N . LEU A 1 85 ? 7.097 6.878 0.264 1.00 94.19 85 LEU A N 1
ATOM 609 C CA . LEU A 1 85 ? 8.128 6.000 -0.273 1.00 94.19 85 LEU A CA 1
ATOM 610 C C . LEU A 1 85 ? 9.466 6.231 0.426 1.00 94.19 85 LEU A C 1
ATOM 612 O O . LEU A 1 85 ? 9.907 7.375 0.539 1.00 94.19 85 LEU A O 1
ATOM 616 N N . ALA A 1 86 ? 10.165 5.157 0.794 1.00 92.62 86 ALA A N 1
ATOM 617 C CA . ALA A 1 86 ? 11.526 5.237 1.335 1.00 92.62 86 ALA A CA 1
ATOM 618 C C . ALA A 1 86 ? 12.438 4.137 0.780 1.00 92.62 86 ALA A C 1
ATOM 620 O O . ALA A 1 86 ? 11.965 3.132 0.258 1.00 92.62 86 ALA A O 1
ATOM 621 N N . SER A 1 87 ? 13.754 4.329 0.875 1.00 90.94 87 SER A N 1
ATOM 622 C CA . SER A 1 87 ? 14.771 3.408 0.339 1.00 90.94 87 SER A CA 1
ATOM 623 C C . SER A 1 87 ? 15.163 2.271 1.290 1.00 90.94 87 SER A C 1
ATOM 625 O O . SER A 1 87 ? 15.859 1.344 0.889 1.00 90.94 87 SER A O 1
ATOM 627 N N . ASN A 1 88 ? 14.730 2.323 2.548 1.00 88.81 88 ASN A N 1
ATOM 628 C CA . ASN A 1 88 ? 14.997 1.307 3.566 1.00 88.81 88 ASN A CA 1
ATOM 629 C C . ASN A 1 88 ? 13.699 0.948 4.302 1.00 88.81 88 ASN A C 1
ATOM 631 O O . ASN A 1 88 ? 12.695 1.628 4.118 1.00 88.81 88 ASN A O 1
ATOM 635 N N . THR A 1 89 ? 13.734 -0.110 5.116 1.00 87.31 89 THR A N 1
ATOM 636 C CA . THR A 1 89 ? 12.572 -0.674 5.827 1.00 87.31 89 THR A CA 1
ATOM 637 C C . THR A 1 89 ? 12.320 -0.056 7.206 1.00 87.31 89 THR A C 1
ATOM 639 O O . THR A 1 89 ? 11.286 -0.325 7.814 1.00 87.31 89 THR A O 1
ATOM 642 N N . THR A 1 90 ? 13.195 0.826 7.691 1.00 87.56 90 THR A N 1
ATOM 643 C CA . THR A 1 90 ? 13.105 1.435 9.030 1.00 87.56 90 THR A CA 1
ATOM 644 C C . THR A 1 90 ? 12.592 2.879 9.017 1.00 87.56 90 THR A C 1
ATOM 646 O O . THR A 1 90 ? 12.394 3.476 10.073 1.00 87.56 90 THR A O 1
ATOM 649 N N . SER A 1 91 ? 12.305 3.445 7.843 1.00 87.00 91 SER A N 1
ATOM 650 C CA . SER A 1 91 ? 11.918 4.853 7.662 1.00 87.00 91 SER A CA 1
ATOM 651 C C . SER A 1 91 ? 10.441 5.152 7.966 1.00 87.00 91 SER A C 1
ATOM 653 O O . SER A 1 91 ? 9.785 5.863 7.217 1.00 87.00 91 SER A O 1
ATOM 655 N N . TYR A 1 92 ? 9.882 4.657 9.071 1.00 83.62 92 TYR A N 1
ATOM 656 C CA . TYR A 1 92 ? 8.454 4.830 9.405 1.00 83.62 92 TYR A CA 1
ATOM 657 C C . TYR A 1 92 ? 8.012 6.289 9.610 1.00 83.62 92 TYR A C 1
ATOM 659 O O . TYR A 1 92 ? 6.827 6.613 9.512 1.00 83.62 92 TYR A O 1
ATOM 667 N N . THR A 1 93 ? 8.948 7.201 9.867 1.00 86.12 93 THR A N 1
ATOM 668 C CA . THR A 1 93 ? 8.666 8.634 10.026 1.00 86.12 93 THR A CA 1
ATOM 669 C C . THR A 1 93 ? 8.287 9.320 8.711 1.00 86.12 93 THR A C 1
ATOM 671 O O . THR A 1 93 ? 7.708 10.407 8.744 1.00 86.12 93 THR A O 1
ATOM 674 N N . VAL A 1 94 ? 8.520 8.690 7.549 1.00 85.12 94 VAL A N 1
ATOM 675 C CA . VAL A 1 94 ? 8.206 9.275 6.229 1.00 85.12 94 VAL A CA 1
ATOM 676 C C . VAL A 1 94 ? 6.715 9.526 6.022 1.00 85.12 94 VAL A C 1
ATOM 678 O O . VAL A 1 94 ? 6.348 10.505 5.381 1.00 85.12 94 VAL A O 1
ATOM 681 N N . VAL A 1 95 ? 5.837 8.712 6.612 1.00 85.25 95 VAL A N 1
ATOM 682 C CA . VAL A 1 95 ? 4.386 8.962 6.559 1.00 85.25 95 VAL A CA 1
ATOM 683 C C . VAL A 1 95 ? 3.913 9.974 7.609 1.00 85.25 95 VAL A C 1
ATOM 685 O O . VAL A 1 95 ? 2.867 10.599 7.436 1.00 85.25 95 VAL A O 1
ATOM 688 N N . GLN A 1 96 ? 4.697 10.201 8.662 1.00 82.25 96 GLN A N 1
ATOM 689 C CA . GLN A 1 96 ? 4.362 11.145 9.732 1.00 82.25 96 GLN A CA 1
ATOM 690 C C . GLN A 1 96 ? 4.761 12.574 9.345 1.00 82.25 96 GLN A C 1
ATOM 692 O O . GLN A 1 96 ? 3.932 13.478 9.383 1.00 82.25 96 GLN A O 1
ATOM 697 N N . ASN A 1 97 ? 5.994 12.750 8.864 1.00 76.25 97 ASN A N 1
ATOM 698 C CA . ASN A 1 97 ? 6.625 14.066 8.734 1.00 76.25 97 ASN A CA 1
ATOM 699 C C . ASN A 1 97 ? 6.710 14.590 7.294 1.00 76.25 97 ASN A C 1
ATOM 701 O O . ASN A 1 97 ? 6.993 15.769 7.097 1.00 76.25 97 ASN A O 1
ATOM 705 N N . SER A 1 98 ? 6.479 13.751 6.276 1.00 68.06 98 SER A N 1
ATOM 706 C CA . SER A 1 98 ? 6.513 14.226 4.889 1.00 68.06 98 SER A CA 1
ATOM 707 C C . SER A 1 98 ? 5.291 15.090 4.577 1.00 68.06 98 SER A C 1
ATOM 709 O O . SER A 1 98 ? 4.146 14.648 4.757 1.00 68.06 98 SER A O 1
ATOM 711 N N . THR A 1 99 ? 5.543 16.294 4.061 1.00 61.78 99 THR A N 1
ATOM 712 C CA . THR A 1 99 ? 4.547 17.162 3.416 1.00 61.78 99 THR A CA 1
ATOM 713 C C . THR A 1 99 ? 4.168 16.655 2.023 1.00 61.78 99 THR A C 1
ATOM 715 O O . THR A 1 99 ? 3.051 16.894 1.575 1.00 61.78 99 THR A O 1
ATOM 718 N N . ALA A 1 100 ? 5.051 15.899 1.362 1.00 70.06 100 ALA A N 1
ATOM 719 C CA . ALA A 1 100 ? 4.792 15.276 0.070 1.00 70.06 100 ALA A CA 1
ATOM 720 C C . ALA A 1 100 ? 4.294 13.835 0.263 1.00 70.06 100 ALA A C 1
ATOM 722 O O . ALA A 1 100 ? 5.071 12.916 0.545 1.00 70.06 100 ALA A O 1
ATOM 723 N N . ALA A 1 101 ? 2.982 13.650 0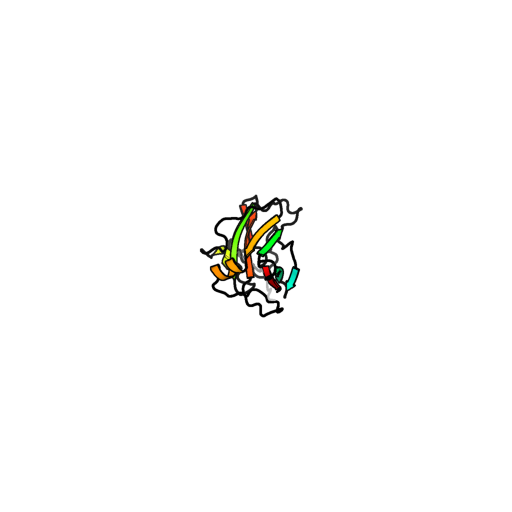.141 1.00 86.00 101 ALA A N 1
ATOM 724 C CA . ALA A 1 101 ? 2.351 12.338 0.086 1.00 86.00 101 ALA A CA 1
ATOM 725 C C . ALA A 1 101 ? 2.400 11.784 -1.345 1.00 86.00 101 ALA A C 1
ATOM 727 O O . ALA A 1 101 ? 2.275 12.526 -2.318 1.00 86.00 101 ALA A O 1
ATOM 728 N N . TYR A 1 102 ? 2.560 10.468 -1.480 1.00 94.06 102 TYR A N 1
ATOM 729 C CA . TYR A 1 102 ? 2.440 9.803 -2.773 1.00 94.06 102 TYR A CA 1
ATOM 730 C C . TYR A 1 102 ? 0.989 9.846 -3.266 1.00 94.06 102 TYR A C 1
ATOM 732 O O . TYR A 1 102 ? 0.756 10.061 -4.448 1.00 94.06 102 TYR A O 1
ATOM 740 N N . ASN A 1 103 ? -0.004 9.684 -2.391 1.00 94.44 103 ASN A N 1
ATOM 741 C CA . ASN A 1 103 ? -1.415 9.896 -2.722 1.00 94.44 103 ASN A CA 1
ATOM 742 C C . ASN A 1 103 ? -1.803 11.377 -2.545 1.00 94.44 103 ASN A C 1
ATOM 744 O O . ASN A 1 103 ? -1.389 12.009 -1.579 1.00 94.44 103 ASN A O 1
ATOM 748 N N . ALA A 1 104 ? -2.624 11.919 -3.449 1.00 91.38 104 ALA A N 1
ATOM 749 C CA . ALA A 1 104 ? -3.091 13.309 -3.359 1.00 91.38 104 ALA A CA 1
ATOM 750 C C . ALA A 1 104 ? -4.247 13.481 -2.360 1.00 91.38 104 ALA A C 1
ATOM 752 O O . ALA A 1 104 ? -4.324 14.479 -1.649 1.00 91.38 104 ALA A O 1
ATOM 753 N N . THR A 1 105 ? -5.138 12.493 -2.296 1.00 93.19 105 THR A N 1
ATOM 754 C CA . THR A 1 105 ? -6.290 12.457 -1.393 1.00 93.19 105 THR A CA 1
ATOM 755 C C . THR A 1 105 ? -6.291 11.153 -0.594 1.00 93.19 105 THR A C 1
ATOM 757 O O . THR A 1 105 ? -5.721 10.152 -1.049 1.00 93.19 105 THR A O 1
ATOM 760 N N . PRO A 1 106 ? -6.893 11.130 0.608 1.00 96.44 106 PRO A N 1
ATOM 761 C CA . PRO A 1 106 ? -7.097 9.886 1.337 1.00 96.44 106 PRO A CA 1
ATOM 762 C C . PRO A 1 106 ? -7.921 8.869 0.539 1.00 96.44 106 PRO A C 1
ATOM 764 O O . PRO A 1 106 ? -8.807 9.242 -0.228 1.00 96.44 106 PRO A O 1
ATOM 767 N N . ILE A 1 107 ? -7.640 7.582 0.740 1.00 97.75 107 ILE A N 1
ATOM 768 C CA . ILE A 1 107 ? -8.305 6.477 0.035 1.00 97.75 107 ILE A CA 1
ATOM 769 C C . ILE A 1 107 ? -9.212 5.757 1.021 1.00 97.75 107 ILE A C 1
ATOM 771 O O . ILE A 1 107 ? -8.721 5.184 1.990 1.00 97.75 107 ILE A O 1
ATOM 775 N N . ASN A 1 108 ? -10.519 5.782 0.779 1.00 98.00 108 ASN A N 1
ATOM 776 C CA . ASN A 1 108 ? -11.501 5.195 1.688 1.00 98.00 108 ASN A CA 1
ATOM 777 C C . ASN A 1 108 ? -11.334 3.676 1.807 1.00 98.00 108 ASN A C 1
ATOM 779 O O . ASN A 1 108 ? -11.109 2.978 0.816 1.00 98.00 108 ASN A O 1
ATOM 783 N N . GLY A 1 109 ? -11.460 3.176 3.033 1.00 96.50 109 GLY A N 1
ATOM 784 C CA . GLY A 1 109 ? -11.526 1.751 3.317 1.00 96.50 109 GLY A CA 1
ATOM 785 C C . GLY A 1 109 ? -12.918 1.170 3.085 1.00 96.50 109 GLY A C 1
ATOM 786 O O . GLY A 1 109 ? -13.901 1.883 2.878 1.00 96.50 109 GLY A O 1
ATOM 787 N N . SER A 1 110 ? -12.987 -0.155 3.130 1.00 94.94 110 SER A N 1
ATOM 788 C CA . SER A 1 110 ? -14.208 -0.947 3.048 1.00 94.94 110 SER A CA 1
ATOM 789 C C . SER A 1 110 ? -14.170 -2.017 4.138 1.00 94.94 110 SER A C 1
ATOM 791 O O . SER A 1 110 ? -13.475 -3.030 4.028 1.00 94.94 110 SER A O 1
ATOM 793 N N . GLY A 1 111 ? -14.876 -1.761 5.243 1.00 95.94 111 GLY A N 1
ATOM 794 C CA . GLY A 1 111 ? -14.859 -2.639 6.411 1.00 95.94 111 GLY A CA 1
ATOM 795 C C . GLY A 1 111 ? -13.443 -2.799 6.962 1.00 95.94 111 GLY A C 1
ATOM 796 O O . GLY A 1 111 ? -12.820 -1.832 7.384 1.00 95.94 111 GLY A O 1
ATOM 797 N N . THR A 1 112 ? -12.910 -4.016 6.961 1.00 97.38 112 THR A N 1
ATOM 798 C CA . THR A 1 112 ? -11.573 -4.320 7.496 1.00 97.38 112 THR A CA 1
ATOM 799 C C . THR A 1 112 ? -10.460 -4.304 6.448 1.00 97.38 112 THR A C 1
ATOM 801 O O . THR A 1 112 ? -9.338 -4.703 6.756 1.00 97.38 112 THR A O 1
ATOM 804 N N . SER A 1 113 ? -10.742 -3.845 5.226 1.00 97.75 113 SER A N 1
ATOM 805 C CA . SER A 1 113 ? -9.801 -3.851 4.104 1.00 97.75 113 SER A CA 1
ATOM 806 C C . SER A 1 113 ? -9.739 -2.498 3.396 1.00 97.75 113 SER A C 1
ATOM 808 O O . SER A 1 113 ? -10.711 -1.746 3.367 1.00 97.75 113 SER A O 1
ATOM 810 N N . VAL A 1 114 ? -8.595 -2.176 2.803 1.00 98.44 114 VAL A N 1
ATOM 811 C CA . VAL A 1 114 ? -8.425 -1.017 1.921 1.00 98.44 114 VAL A CA 1
ATOM 812 C C . VAL A 1 114 ? -7.375 -1.331 0.863 1.00 98.44 114 VAL A C 1
ATOM 814 O O . VAL A 1 114 ? -6.363 -1.962 1.157 1.00 98.44 114 VAL A O 1
ATOM 817 N N . THR A 1 115 ? -7.599 -0.895 -0.376 1.00 98.38 115 THR A N 1
ATOM 818 C CA . THR A 1 115 ? -6.656 -1.130 -1.477 1.00 98.38 115 THR A CA 1
ATOM 819 C C . THR A 1 115 ? -6.080 0.181 -1.978 1.00 98.38 115 THR A C 1
ATOM 821 O O . THR A 1 115 ? -6.809 1.079 -2.392 1.00 98.38 115 THR A O 1
ATOM 824 N N . PHE A 1 116 ? -4.755 0.272 -1.969 1.00 98.50 116 PHE A N 1
ATOM 825 C CA . PHE A 1 116 ? -4.013 1.302 -2.675 1.00 98.50 116 PHE A CA 1
ATOM 826 C C . PHE A 1 116 ? -3.681 0.809 -4.085 1.00 98.50 116 PHE A C 1
ATOM 828 O O . PHE A 1 116 ? -3.111 -0.269 -4.244 1.00 98.50 116 PHE A O 1
ATOM 835 N N . THR A 1 117 ? -4.021 1.611 -5.095 1.00 98.06 117 THR A N 1
ATOM 836 C CA . THR A 1 117 ? -3.696 1.334 -6.500 1.00 98.06 117 THR A CA 1
ATOM 837 C C . THR A 1 117 ? -2.842 2.461 -7.064 1.00 98.06 117 THR A C 1
ATOM 839 O O . THR A 1 117 ? -3.137 3.635 -6.847 1.00 98.06 117 THR A O 1
ATOM 842 N N . THR A 1 118 ? -1.789 2.104 -7.793 1.00 97.56 118 THR A N 1
ATOM 843 C CA . THR A 1 118 ? -0.949 3.021 -8.575 1.00 97.56 118 THR A CA 1
ATOM 844 C C . THR A 1 118 ? -0.399 2.281 -9.800 1.00 97.56 118 THR A C 1
ATOM 846 O O . THR A 1 118 ? -0.826 1.165 -10.098 1.00 97.56 118 THR A O 1
ATOM 849 N N . SER A 1 119 ? 0.543 2.872 -10.530 1.00 96.31 119 SER A N 1
ATOM 850 C CA . SER A 1 119 ? 1.211 2.234 -11.664 1.00 96.31 119 SER A CA 1
ATOM 851 C C . SER A 1 119 ? 2.723 2.440 -11.627 1.00 96.31 119 SER A C 1
ATOM 853 O O . SER A 1 119 ? 3.222 3.370 -10.992 1.00 96.31 119 SER A O 1
ATOM 855 N N . LEU A 1 120 ? 3.456 1.601 -12.359 1.00 94.56 120 LEU A N 1
ATOM 856 C CA . LEU A 1 120 ? 4.886 1.788 -12.615 1.00 94.56 120 LEU A CA 1
ATOM 857 C C . LEU A 1 120 ? 5.171 3.148 -13.275 1.00 94.56 120 LEU A C 1
ATOM 859 O O . LEU A 1 120 ? 6.141 3.811 -12.916 1.00 94.56 120 LEU A O 1
ATOM 863 N N . ALA A 1 121 ? 4.293 3.598 -14.177 1.00 94.12 121 ALA A N 1
ATOM 864 C CA . ALA A 1 121 ? 4.406 4.905 -14.822 1.00 94.12 121 ALA A CA 1
ATOM 865 C C . ALA A 1 121 ? 4.266 6.058 -13.815 1.00 94.12 121 ALA A C 1
ATOM 867 O O . ALA A 1 121 ? 5.088 6.974 -13.799 1.00 94.12 121 ALA A O 1
ATOM 868 N N . GLU A 1 122 ? 3.265 5.996 -12.933 1.00 95.69 122 GLU A N 1
ATOM 869 C CA . GLU A 1 122 ? 3.075 6.989 -11.872 1.00 95.69 122 GLU A CA 1
ATOM 870 C C . GLU A 1 122 ? 4.232 6.968 -10.865 1.00 95.69 122 GLU A C 1
ATOM 872 O O . GLU A 1 122 ? 4.701 8.026 -10.441 1.00 95.69 122 GLU A O 1
ATOM 877 N N . PHE A 1 123 ? 4.743 5.779 -10.533 1.00 95.31 123 PHE A N 1
ATOM 878 C CA . PHE A 1 123 ? 5.917 5.629 -9.680 1.00 95.31 123 PHE A CA 1
ATOM 879 C C . PHE A 1 123 ? 7.126 6.345 -10.285 1.00 95.31 123 PHE A C 1
ATOM 881 O O . PHE A 1 123 ? 7.764 7.149 -9.600 1.00 95.31 123 PHE A O 1
ATOM 888 N N . THR A 1 124 ? 7.424 6.113 -11.565 1.00 94.50 124 THR A N 1
ATOM 889 C CA . THR A 1 124 ? 8.518 6.807 -12.258 1.00 94.50 124 THR A CA 1
ATOM 890 C C . THR A 1 124 ? 8.269 8.310 -12.328 1.00 94.50 124 THR A C 1
ATOM 892 O O . THR A 1 124 ? 9.176 9.076 -12.009 1.00 94.50 124 THR A O 1
ATOM 895 N N . ALA A 1 125 ? 7.048 8.751 -12.639 1.00 94.75 125 ALA A N 1
ATOM 896 C CA . ALA A 1 125 ? 6.707 10.173 -12.697 1.00 94.75 125 ALA A CA 1
ATOM 897 C C . ALA A 1 125 ? 6.896 10.889 -11.346 1.00 94.75 125 ALA A C 1
ATOM 899 O O . ALA A 1 125 ? 7.391 12.013 -11.309 1.00 94.75 125 ALA A O 1
ATOM 900 N N . LYS A 1 126 ? 6.541 10.241 -10.228 1.00 93.62 126 LYS A N 1
ATOM 901 C CA . LYS A 1 126 ? 6.631 10.833 -8.881 1.00 93.62 126 LYS A CA 1
ATOM 902 C C . LYS A 1 126 ? 8.007 10.722 -8.239 1.00 93.62 126 LYS A C 1
ATOM 904 O O . LYS A 1 126 ? 8.329 11.513 -7.356 1.00 93.62 126 LYS A O 1
ATOM 909 N N . THR A 1 127 ? 8.805 9.731 -8.626 1.00 92.56 127 THR A N 1
ATOM 910 C CA . THR A 1 127 ? 10.114 9.479 -8.000 1.00 92.56 127 THR A CA 1
ATOM 911 C C . THR A 1 127 ? 11.299 9.888 -8.865 1.00 92.56 127 THR A C 1
ATOM 913 O O . THR A 1 127 ? 12.402 10.011 -8.334 1.00 92.56 127 THR A O 1
ATOM 916 N N . GLY A 1 128 ? 11.100 10.046 -10.176 1.00 92.94 128 GLY A N 1
ATOM 917 C CA . GLY A 1 128 ? 12.177 10.185 -11.157 1.00 92.94 128 GLY A CA 1
ATOM 918 C C . GLY A 1 128 ? 12.997 8.905 -11.358 1.00 92.94 128 GLY A C 1
ATOM 919 O O . GLY A 1 128 ? 14.022 8.936 -12.032 1.00 92.94 128 GLY A O 1
ATOM 920 N N . ILE A 1 129 ? 12.585 7.779 -10.765 1.00 90.38 129 ILE A N 1
ATOM 921 C CA . ILE A 1 129 ? 13.314 6.513 -10.834 1.00 90.38 129 ILE A CA 1
ATOM 922 C C . ILE A 1 129 ? 12.720 5.664 -11.954 1.00 90.38 129 ILE A C 1
ATOM 924 O O . ILE A 1 129 ? 11.548 5.281 -11.913 1.00 90.38 129 ILE A O 1
ATOM 928 N N . ALA A 1 130 ? 13.549 5.340 -12.942 1.00 86.50 130 ALA A N 1
ATOM 929 C CA . ALA A 1 130 ? 13.185 4.391 -13.981 1.00 86.50 130 ALA A CA 1
ATOM 930 C C . ALA A 1 130 ? 12.967 2.999 -13.375 1.00 86.50 130 ALA A C 1
ATOM 932 O O . ALA A 1 130 ? 13.777 2.514 -12.580 1.00 86.50 130 ALA A O 1
ATOM 933 N N . VAL A 1 131 ? 11.881 2.343 -13.774 1.00 86.00 131 VAL A N 1
ATOM 934 C CA . VAL A 1 131 ? 11.675 0.927 -13.474 1.00 86.00 131 VAL A CA 1
ATOM 935 C C . VAL A 1 131 ? 12.587 0.128 -14.397 1.00 86.00 131 VAL A C 1
ATOM 937 O O . VAL A 1 131 ? 12.399 0.115 -15.611 1.00 86.00 131 VAL A O 1
ATOM 940 N N . THR A 1 132 ? 13.612 -0.503 -13.833 1.00 72.06 132 THR A N 1
ATOM 941 C CA . THR A 1 132 ? 14.544 -1.327 -14.600 1.00 72.06 132 THR A CA 1
ATOM 942 C C . THR A 1 132 ? 14.025 -2.757 -14.684 1.00 72.06 132 THR A C 1
ATOM 944 O O . THR A 1 132 ? 14.011 -3.504 -13.708 1.00 72.06 132 THR A O 1
ATOM 947 N N . THR A 1 133 ? 13.613 -3.151 -15.879 1.00 65.81 133 THR A N 1
ATOM 948 C CA . THR A 1 133 ? 13.286 -4.534 -16.245 1.00 65.81 133 THR A CA 1
ATOM 949 C C . THR A 1 133 ? 13.977 -4.797 -17.574 1.00 65.81 133 THR A C 1
ATOM 951 O O . THR A 1 133 ? 13.629 -4.188 -18.584 1.00 65.81 133 THR A O 1
ATOM 954 N N . SER A 1 134 ? 15.021 -5.623 -17.581 1.00 54.47 134 SER A N 1
ATOM 955 C CA . SER A 1 134 ? 15.735 -5.961 -18.817 1.00 54.47 134 SER A CA 1
ATOM 956 C C . SER A 1 134 ? 15.196 -7.279 -19.368 1.00 54.47 134 SER A C 1
ATOM 958 O O . SER A 1 134 ? 15.441 -8.332 -18.785 1.00 54.47 134 SER A O 1
ATOM 960 N N . GLY A 1 135 ? 14.447 -7.242 -20.472 1.00 61.88 135 GLY A N 1
ATOM 961 C CA . GLY A 1 135 ? 13.896 -8.451 -21.100 1.00 61.88 135 GLY A CA 1
ATOM 962 C C . GLY A 1 135 ? 12.972 -9.238 -20.160 1.00 61.88 135 GLY A C 1
ATOM 963 O O . GLY A 1 135 ? 12.016 -8.682 -19.634 1.00 61.88 135 GLY A O 1
ATOM 964 N N . THR A 1 136 ? 13.269 -10.522 -19.927 1.00 53.28 136 THR A N 1
ATOM 965 C CA . THR A 1 136 ? 12.554 -11.396 -18.972 1.00 53.28 136 THR A CA 1
ATOM 966 C C . THR A 1 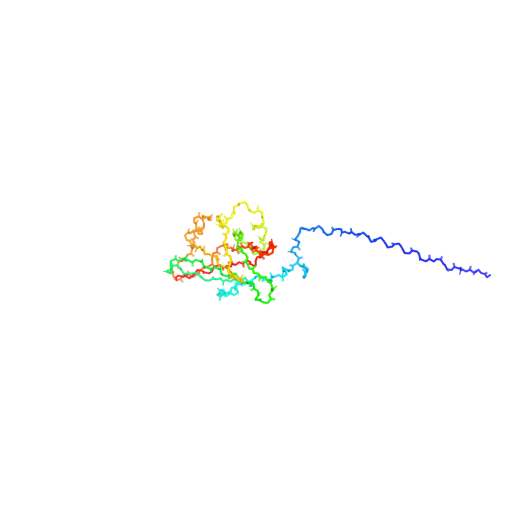136 ? 12.968 -11.182 -17.510 1.00 53.28 136 THR A C 1
ATOM 968 O O . THR A 1 136 ? 12.486 -11.892 -16.626 1.00 53.28 136 THR A O 1
ATOM 971 N N . ALA A 1 137 ? 13.897 -10.260 -17.230 1.00 57.94 137 ALA A N 1
ATOM 972 C CA . ALA A 1 137 ? 14.423 -10.061 -15.889 1.00 57.94 137 ALA A CA 1
ATOM 973 C C . ALA A 1 137 ? 13.391 -9.386 -14.984 1.00 57.94 137 ALA A C 1
ATOM 975 O O . ALA A 1 137 ? 12.951 -8.258 -15.215 1.00 57.94 137 ALA A O 1
ATOM 976 N N . THR A 1 138 ? 13.061 -10.087 -13.910 1.00 72.56 138 THR A N 1
ATOM 977 C CA . THR A 1 138 ? 12.263 -9.582 -12.803 1.00 72.56 138 THR A CA 1
ATOM 978 C C . THR A 1 138 ? 13.109 -8.720 -11.874 1.00 72.56 138 THR A C 1
ATOM 980 O O . THR A 1 138 ? 14.274 -9.041 -11.621 1.00 72.56 138 THR A O 1
ATOM 983 N N . SER A 1 139 ? 12.535 -7.666 -11.308 1.00 88.00 139 SER A N 1
ATOM 984 C CA . SER A 1 139 ? 13.245 -6.781 -10.383 1.00 88.00 139 SER A CA 1
ATOM 985 C C . SER A 1 139 ? 12.343 -6.315 -9.247 1.00 88.00 139 SER A C 1
ATOM 987 O O . SER A 1 139 ? 11.125 -6.444 -9.294 1.00 88.00 139 SER A O 1
ATOM 989 N N . PHE A 1 140 ? 12.940 -5.783 -8.186 1.00 92.25 140 PHE A N 1
ATOM 990 C CA . PHE A 1 140 ? 12.186 -5.066 -7.165 1.00 92.25 140 PHE A CA 1
ATOM 991 C C . PHE A 1 140 ? 12.234 -3.575 -7.450 1.00 92.25 140 PHE A C 1
ATOM 993 O O . PHE A 1 140 ? 13.281 -3.055 -7.844 1.00 92.25 140 PHE A O 1
ATOM 1000 N N . LEU A 1 141 ? 11.152 -2.866 -7.130 1.00 93.56 141 LEU A N 1
ATOM 1001 C CA . LEU A 1 141 ? 11.243 -1.416 -7.017 1.00 93.56 141 LEU A CA 1
ATOM 1002 C C . LEU A 1 141 ? 12.274 -1.041 -5.944 1.00 93.56 141 LEU A C 1
ATOM 1004 O O . LEU A 1 141 ? 12.408 -1.703 -4.910 1.00 93.56 141 LEU A O 1
ATOM 1008 N N . SER A 1 142 ? 13.005 0.044 -6.193 1.00 91.50 142 SER A N 1
ATOM 1009 C CA . SER A 1 142 ? 14.073 0.533 -5.313 1.00 91.50 142 SER A CA 1
ATOM 1010 C C . SER A 1 142 ? 13.561 1.197 -4.031 1.00 91.50 142 SER A C 1
ATOM 1012 O O . SER A 1 142 ? 14.356 1.551 -3.159 1.00 91.50 142 SER A O 1
ATOM 1014 N N . ARG A 1 143 ? 12.241 1.383 -3.907 1.00 94.31 143 ARG A N 1
ATOM 1015 C CA . ARG A 1 143 ? 11.588 1.984 -2.744 1.00 94.31 143 ARG A CA 1
ATOM 1016 C C . ARG A 1 143 ? 10.496 1.076 -2.192 1.00 94.31 143 ARG A C 1
ATOM 1018 O O . ARG A 1 143 ? 9.839 0.345 -2.930 1.00 94.31 143 ARG A O 1
ATOM 1025 N N . TYR A 1 144 ? 10.292 1.184 -0.889 1.00 95.62 144 TYR A N 1
ATOM 1026 C CA . TYR A 1 144 ? 9.217 0.548 -0.141 1.00 95.62 144 TYR A CA 1
ATOM 1027 C C . TYR A 1 144 ? 8.052 1.518 0.018 1.00 95.62 144 TYR A C 1
ATOM 1029 O O . TYR A 1 144 ? 8.269 2.717 0.217 1.00 95.62 144 TYR A O 1
ATOM 1037 N N . PHE A 1 145 ? 6.833 0.990 -0.024 1.00 96.81 145 PHE A N 1
ATOM 1038 C CA . PHE A 1 145 ? 5.617 1.738 0.262 1.00 96.81 145 PHE A CA 1
ATOM 1039 C C . PHE A 1 145 ? 5.314 1.694 1.754 1.00 96.81 145 PHE A C 1
ATOM 1041 O O . PHE A 1 145 ? 5.257 0.625 2.357 1.00 96.81 145 PHE A O 1
ATOM 1048 N N . TYR A 1 146 ? 5.095 2.867 2.330 1.00 96.00 146 TYR A N 1
ATOM 1049 C CA . TYR A 1 146 ? 4.668 3.058 3.707 1.00 96.00 146 TYR A CA 1
ATOM 1050 C C . TYR A 1 146 ? 3.256 3.613 3.731 1.00 96.00 146 TYR A C 1
ATOM 1052 O O . TYR A 1 146 ? 2.918 4.472 2.915 1.00 96.00 146 TYR A O 1
ATOM 1060 N N . PHE A 1 147 ? 2.463 3.173 4.706 1.00 95.94 147 PHE A N 1
ATOM 1061 C CA . PHE A 1 147 ? 1.055 3.532 4.813 1.00 95.94 147 PHE A CA 1
ATOM 1062 C C . PHE A 1 147 ? 0.726 4.027 6.215 1.00 95.94 147 PHE A C 1
ATOM 1064 O O . PHE A 1 147 ? 1.003 3.343 7.199 1.00 95.94 147 PHE A O 1
ATOM 1071 N N . LEU A 1 148 ? 0.100 5.198 6.288 1.00 94.81 148 LEU A N 1
ATOM 1072 C CA . LEU A 1 148 ? -0.595 5.691 7.469 1.00 94.81 148 LEU A CA 1
ATOM 1073 C C . LEU A 1 148 ? -2.089 5.471 7.264 1.00 94.81 148 LEU A C 1
ATOM 1075 O O . LEU A 1 148 ? -2.693 6.062 6.365 1.00 94.81 148 LEU A O 1
ATOM 1079 N N . ILE A 1 149 ? -2.671 4.624 8.098 1.00 95.62 149 ILE A N 1
ATOM 1080 C CA . ILE A 1 149 ? -4.082 4.254 8.067 1.00 95.62 149 ILE A CA 1
ATOM 1081 C C . ILE A 1 149 ? -4.796 4.967 9.203 1.00 95.62 149 ILE A C 1
ATOM 1083 O O . ILE A 1 149 ? -4.267 5.055 10.308 1.00 95.62 149 ILE A O 1
ATOM 1087 N N . THR A 1 150 ? -6.002 5.454 8.940 1.00 95.69 150 THR A N 1
ATOM 1088 C CA . THR A 1 150 ? -6.921 5.914 9.979 1.00 95.69 150 THR A CA 1
ATOM 1089 C C . THR A 1 150 ? -8.044 4.897 10.131 1.00 95.69 150 THR A C 1
ATOM 1091 O O . THR A 1 150 ? -8.656 4.48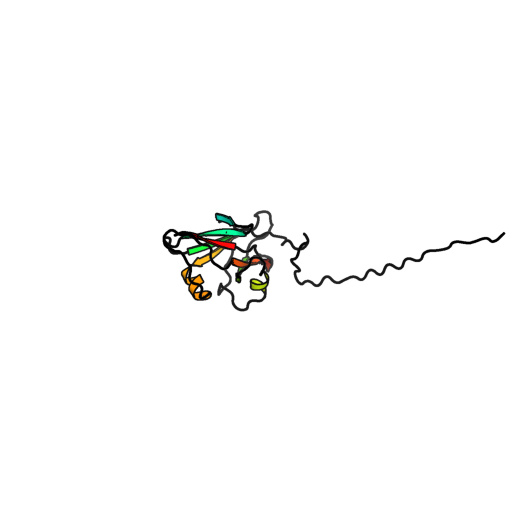7 9.141 1.00 95.69 150 THR A O 1
ATOM 1094 N N . LEU A 1 151 ? -8.294 4.476 11.367 1.00 96.50 151 LEU A N 1
ATOM 1095 C CA . LEU A 1 151 ? -9.397 3.592 11.732 1.00 96.50 151 LEU A CA 1
ATOM 1096 C C . LEU A 1 151 ? -10.693 4.397 11.934 1.00 96.50 151 LEU A C 1
ATOM 1098 O O . LEU A 1 151 ? -10.688 5.631 11.961 1.00 96.50 151 LEU A O 1
ATOM 1102 N N . ASP A 1 152 ? -11.819 3.705 12.061 1.00 96.62 152 ASP A N 1
ATOM 1103 C CA . ASP A 1 152 ? -13.137 4.302 12.330 1.00 96.62 152 ASP A CA 1
ATOM 1104 C C . ASP A 1 152 ? -13.194 5.207 13.568 1.00 96.62 152 ASP A C 1
ATOM 1106 O O . ASP A 1 152 ? -13.864 6.240 13.548 1.00 96.62 152 ASP A O 1
ATOM 1110 N N . ASN A 1 153 ? -12.447 4.870 14.617 1.00 93.94 153 ASN A N 1
ATOM 1111 C CA . ASN A 1 153 ? -12.326 5.654 15.848 1.00 93.94 153 ASN A CA 1
ATOM 1112 C C . ASN A 1 153 ? -11.378 6.866 15.741 1.00 93.94 153 ASN A C 1
ATOM 1114 O O . ASN A 1 153 ? -11.154 7.546 16.740 1.00 93.94 153 ASN A O 1
ATOM 1118 N N . GLY A 1 154 ? -10.794 7.125 14.568 1.00 93.19 154 GLY A N 1
ATOM 1119 C CA . GLY A 1 154 ? -9.827 8.204 14.352 1.00 93.19 154 GLY A CA 1
ATOM 1120 C C . GLY A 1 154 ? -8.388 7.870 14.758 1.00 93.19 154 GLY A C 1
ATOM 1121 O O . GLY A 1 154 ? -7.495 8.681 14.511 1.00 93.19 154 GLY A O 1
ATOM 1122 N N . GLU A 1 155 ? -8.136 6.687 15.324 1.00 93.31 155 GLU A N 1
ATOM 1123 C CA . GLU A 1 155 ? -6.786 6.211 15.624 1.00 93.31 155 GLU A CA 1
ATOM 1124 C C . GLU A 1 155 ? -5.975 6.056 14.337 1.00 93.31 155 GLU A C 1
ATOM 1126 O O . GLU A 1 155 ? -6.492 5.637 13.296 1.00 93.31 155 GLU A O 1
ATOM 1131 N N . GLN A 1 156 ? -4.691 6.401 14.413 1.00 93.00 156 GLN A N 1
ATOM 1132 C CA . GLN A 1 156 ? -3.761 6.245 13.309 1.00 93.00 156 GLN A CA 1
ATOM 1133 C C . GLN A 1 156 ? -2.813 5.078 13.552 1.00 93.00 156 GLN A C 1
ATOM 1135 O O . GLN A 1 156 ? -2.182 4.982 14.601 1.00 93.00 156 GLN A O 1
ATOM 1140 N N . VAL A 1 157 ? -2.681 4.224 12.541 1.00 92.44 157 VAL A N 1
ATOM 1141 C CA . VAL A 1 157 ? -1.801 3.058 12.556 1.00 92.44 157 VAL A CA 1
ATOM 1142 C C . VAL A 1 157 ? -0.869 3.129 11.357 1.00 92.44 157 VAL A C 1
ATOM 1144 O O . VAL A 1 157 ? -1.302 3.378 10.231 1.00 92.44 157 VAL A O 1
ATOM 1147 N N . ILE A 1 158 ? 0.420 2.899 11.589 1.00 91.81 158 ILE A N 1
ATOM 1148 C CA . ILE A 1 158 ? 1.400 2.764 10.514 1.00 91.81 158 ILE A CA 1
ATOM 1149 C C . ILE A 1 158 ? 1.519 1.281 10.171 1.00 91.81 158 ILE A C 1
ATOM 1151 O O . ILE A 1 158 ? 1.814 0.462 11.041 1.00 91.81 158 ILE A O 1
ATOM 1155 N N . ALA A 1 159 ? 1.265 0.934 8.911 1.00 92.94 159 ALA A N 1
ATOM 1156 C CA . ALA A 1 159 ? 1.403 -0.440 8.445 1.00 92.94 159 ALA A CA 1
ATOM 1157 C C . ALA A 1 159 ? 2.880 -0.830 8.284 1.00 92.94 159 ALA A C 1
ATOM 1159 O O . ALA A 1 159 ? 3.759 0.023 8.125 1.00 92.94 159 ALA A O 1
ATOM 1160 N N . VAL A 1 160 ? 3.140 -2.138 8.255 1.00 91.38 160 VAL A N 1
ATOM 1161 C CA . VAL A 1 160 ? 4.436 -2.662 7.808 1.00 91.38 160 VAL A CA 1
ATOM 1162 C C . VAL A 1 160 ? 4.739 -2.182 6.378 1.00 91.38 160 VAL A C 1
ATOM 1164 O O . VAL A 1 160 ? 3.816 -2.079 5.563 1.00 91.38 160 VAL A O 1
ATOM 1167 N N . PRO A 1 161 ? 6.005 -1.867 6.049 1.00 94.50 161 PRO A N 1
ATOM 1168 C CA . PRO A 1 161 ? 6.363 -1.431 4.709 1.00 94.50 161 PRO A CA 1
ATOM 1169 C C . PRO A 1 161 ? 6.134 -2.554 3.702 1.00 94.50 161 PRO A C 1
ATOM 1171 O O . PRO A 1 161 ? 6.368 -3.724 4.002 1.00 94.50 161 PRO A O 1
ATOM 1174 N N . VAL A 1 162 ? 5.725 -2.189 2.492 1.00 97.25 162 VAL A N 1
ATOM 1175 C CA . VAL A 1 162 ? 5.422 -3.138 1.418 1.00 97.25 162 VAL A CA 1
ATOM 1176 C C . VAL A 1 162 ? 6.423 -2.977 0.286 1.00 97.25 162 VAL A C 1
ATOM 1178 O O . VAL A 1 162 ? 6.708 -1.864 -0.167 1.00 97.25 162 VAL A O 1
ATOM 1181 N N . ARG A 1 163 ? 6.966 -4.100 -0.179 1.00 96.62 163 ARG A N 1
ATOM 1182 C CA . ARG A 1 163 ? 7.840 -4.162 -1.350 1.00 96.62 163 ARG A CA 1
ATOM 1183 C C . ARG A 1 163 ? 7.034 -4.534 -2.592 1.00 96.62 163 ARG A C 1
ATOM 1185 O O . ARG A 1 163 ? 6.062 -5.277 -2.506 1.00 96.62 163 ARG A O 1
ATOM 1192 N N . VAL A 1 164 ? 7.466 -4.054 -3.753 1.00 96.38 164 VAL A N 1
ATOM 1193 C CA . VAL A 1 164 ? 6.866 -4.418 -5.041 1.00 96.38 164 VAL A CA 1
ATOM 1194 C C . VAL A 1 164 ? 7.890 -5.172 -5.873 1.00 96.38 164 VAL A C 1
ATOM 1196 O O . VAL A 1 164 ? 8.990 -4.671 -6.121 1.00 96.38 164 VAL A O 1
ATOM 1199 N N . TYR A 1 165 ? 7.515 -6.378 -6.275 1.00 94.81 165 TYR A N 1
ATOM 1200 C CA . TYR A 1 165 ? 8.211 -7.189 -7.260 1.00 94.81 165 TYR A CA 1
ATOM 1201 C C . TYR A 1 165 ? 7.579 -6.965 -8.632 1.00 94.81 165 TYR A C 1
ATOM 1203 O O . TYR A 1 165 ? 6.359 -7.030 -8.778 1.00 94.81 165 TYR A O 1
ATOM 1211 N N . VAL A 1 166 ? 8.412 -6.686 -9.625 1.00 93.38 166 VAL A N 1
ATOM 1212 C CA . VAL A 1 166 ? 8.025 -6.443 -11.009 1.00 93.38 166 VAL A CA 1
ATOM 1213 C C . VAL A 1 166 ? 8.444 -7.652 -11.828 1.00 93.38 166 VAL A C 1
ATOM 1215 O O . VAL A 1 166 ? 9.638 -7.939 -11.945 1.00 93.38 166 VAL A O 1
ATOM 1218 N N . ASN A 1 167 ? 7.474 -8.363 -12.396 1.00 89.38 167 ASN A N 1
ATOM 1219 C CA . ASN A 1 167 ? 7.748 -9.343 -13.438 1.00 89.38 167 ASN A CA 1
ATOM 1220 C C . ASN A 1 167 ? 7.674 -8.703 -14.824 1.00 89.38 167 ASN A C 1
ATOM 1222 O O . ASN A 1 167 ? 6.940 -7.735 -15.030 1.00 89.38 167 ASN A O 1
ATOM 1226 N N . ALA A 1 168 ? 8.435 -9.269 -15.759 1.00 80.12 168 ALA A N 1
ATOM 1227 C CA . ALA A 1 168 ? 8.285 -8.976 -17.178 1.00 80.12 168 ALA A CA 1
ATOM 1228 C C . ALA A 1 168 ? 6.860 -9.312 -17.646 1.00 80.12 168 ALA A C 1
ATOM 1230 O O . ALA A 1 168 ? 6.261 -10.273 -17.107 1.00 80.12 168 ALA A O 1
#

Foldseek 3Di:
DDDDDDDDDDDDDDPPPPPPPPDQPPDDDPVRDPLWAKDWPQFPDQDVNAGEHEDEVVNQFKDKTKIFTDLPSPWFFQWFQFKDKDQDQPPQCRRVPDPDGLDPGTFGGDGGMGMDMDGQVSVCVVPVDHDDDDDQRKDKDSIWMWTWIAIPVRDTDIHGTYIYIYGD

Radius of gyration: 23.69 Å; chains: 1; bounding box: 46×30×100 Å

Organism: NCBI:txid661481

Secondary structure (DSSP, 8-state):
----------------------S---SSSGGGS-SS--EESS--EEETTEEEEEEETTTT-EEEEEEE--GGGS--EEEEEEEEEESSSS-TTHHHH-S--SSSS-EE-BTTEEEEEEEHHHHHHHH-------TT--EE-SSEEEEEEEETTS-EEEPPPBEEEEE-